Protein AF-A0A950E6H4-F1 (afdb_monomer_lite)

Structure (mmCIF, N/CA/C/O backbone):
data_AF-A0A950E6H4-F1
#
_entry.id   AF-A0A950E6H4-F1
#
loop_
_atom_site.group_PDB
_atom_site.id
_atom_site.type_symbol
_atom_site.label_atom_id
_atom_site.label_alt_id
_atom_site.label_comp_id
_atom_site.label_asym_id
_atom_site.label_entity_id
_atom_site.label_seq_id
_atom_site.pdbx_PDB_ins_code
_atom_site.Cartn_x
_atom_site.Cartn_y
_atom_site.Cartn_z
_atom_site.oc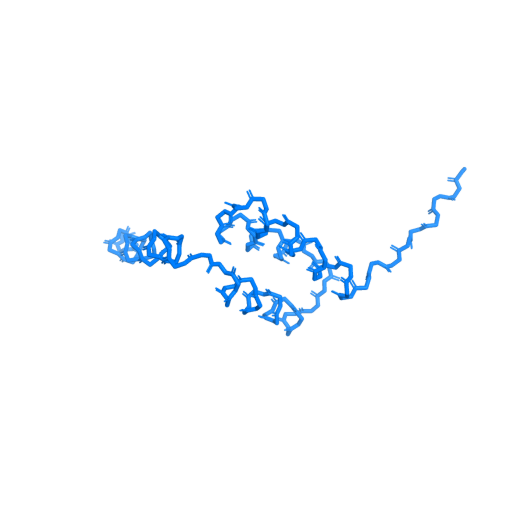cupancy
_atom_site.B_iso_or_equiv
_atom_site.auth_seq_id
_atom_site.auth_comp_id
_atom_site.auth_asym_id
_atom_site.auth_atom_id
_atom_site.pdbx_PDB_model_num
ATOM 1 N N . MET A 1 1 ? 2.432 -8.874 -33.273 1.00 39.75 1 MET A N 1
ATOM 2 C CA . MET A 1 1 ? 2.075 -7.627 -32.568 1.00 39.75 1 MET A CA 1
ATOM 3 C C . MET A 1 1 ? 2.962 -7.572 -31.336 1.00 39.75 1 MET A C 1
ATOM 5 O O . MET A 1 1 ? 2.757 -8.375 -30.438 1.00 39.75 1 MET A O 1
ATOM 9 N N . PHE A 1 2 ? 4.028 -6.770 -31.353 1.00 45.94 2 PHE A N 1
ATOM 10 C CA . PHE A 1 2 ? 4.906 -6.620 -30.191 1.00 45.94 2 PHE A CA 1
ATOM 11 C C . PHE A 1 2 ? 4.249 -5.602 -29.266 1.00 45.94 2 PHE A C 1
ATOM 13 O O . PHE A 1 2 ? 4.184 -4.422 -29.596 1.00 45.94 2 PHE A O 1
ATOM 20 N N . VAL A 1 3 ? 3.678 -6.071 -28.159 1.00 54.31 3 VAL A N 1
ATOM 21 C CA . VAL A 1 3 ? 3.322 -5.179 -27.058 1.00 54.31 3 VAL A CA 1
ATOM 22 C C . VAL A 1 3 ? 4.651 -4.831 -26.406 1.00 54.31 3 VAL A C 1
ATOM 24 O O . VAL A 1 3 ? 5.275 -5.695 -25.796 1.00 54.31 3 VAL A O 1
ATOM 27 N N . GLU A 1 4 ? 5.144 -3.613 -26.622 1.00 51.28 4 GLU A N 1
ATOM 28 C CA . GLU A 1 4 ? 6.269 -3.105 -25.843 1.00 51.28 4 GLU A CA 1
ATOM 29 C C . GLU A 1 4 ? 5.859 -3.155 -24.372 1.00 51.28 4 GLU A C 1
ATOM 31 O O . GLU A 1 4 ? 4.966 -2.424 -23.935 1.00 51.28 4 GLU A O 1
ATOM 36 N N . SER A 1 5 ? 6.470 -4.067 -23.618 1.00 58.62 5 SER A N 1
ATOM 37 C CA . SER A 1 5 ? 6.325 -4.134 -22.172 1.00 58.62 5 SER A CA 1
ATOM 38 C C . SER A 1 5 ? 6.886 -2.840 -21.598 1.00 58.62 5 SER A C 1
ATOM 40 O O . SER A 1 5 ? 8.093 -2.715 -21.397 1.00 58.62 5 SER A O 1
ATOM 42 N N . ARG A 1 6 ? 6.022 -1.843 -21.383 1.00 65.56 6 ARG A N 1
ATOM 43 C CA . ARG A 1 6 ? 6.393 -0.646 -20.633 1.00 65.56 6 ARG A CA 1
ATOM 44 C C . ARG A 1 6 ? 6.854 -1.104 -19.258 1.00 65.56 6 ARG A C 1
ATOM 46 O O . ARG A 1 6 ? 6.081 -1.701 -18.513 1.00 65.56 6 ARG A O 1
ATOM 53 N N . THR A 1 7 ? 8.112 -0.844 -18.938 1.00 73.88 7 THR A N 1
ATOM 54 C CA . THR A 1 7 ? 8.637 -1.024 -17.591 1.00 73.88 7 THR A CA 1
ATOM 55 C C . THR A 1 7 ? 7.948 -0.010 -16.688 1.00 73.88 7 THR A C 1
ATOM 57 O O . THR A 1 7 ? 8.192 1.191 -16.795 1.00 73.88 7 THR A O 1
ATOM 60 N N . SER A 1 8 ? 7.046 -0.493 -15.836 1.00 82.88 8 SER A N 1
ATOM 61 C CA . SER A 1 8 ? 6.410 0.321 -14.803 1.00 82.88 8 SER A CA 1
ATOM 62 C C . SER A 1 8 ? 7.476 0.901 -13.879 1.00 82.88 8 SER A C 1
ATOM 64 O O . SER A 1 8 ? 8.376 0.195 -13.424 1.00 82.88 8 SER A O 1
ATOM 66 N N . THR A 1 9 ? 7.379 2.193 -13.599 1.00 88.81 9 THR A N 1
ATOM 67 C CA . THR A 1 9 ? 8.273 2.898 -12.681 1.00 88.81 9 THR A CA 1
ATOM 68 C C . THR A 1 9 ? 7.726 2.855 -11.254 1.00 88.81 9 THR A C 1
ATOM 70 O O . THR A 1 9 ? 6.528 2.664 -11.042 1.00 88.81 9 THR A O 1
ATOM 73 N N . LEU A 1 10 ? 8.568 3.130 -10.251 1.00 89.44 10 LEU A N 1
ATOM 74 C CA . LEU A 1 10 ? 8.116 3.293 -8.860 1.00 89.44 10 LEU A CA 1
ATOM 75 C C . LEU A 1 10 ? 6.985 4.329 -8.726 1.00 89.44 10 LEU A C 1
ATOM 77 O O . LEU A 1 10 ? 6.070 4.178 -7.918 1.00 89.44 10 LEU A O 1
ATOM 81 N N . ARG A 1 11 ? 7.017 5.379 -9.557 1.00 92.44 11 ARG A N 1
ATOM 82 C CA . ARG A 1 11 ? 5.966 6.399 -9.602 1.00 92.44 11 ARG A CA 1
ATOM 83 C C . ARG A 1 11 ? 4.625 5.824 -10.059 1.00 92.44 11 ARG A C 1
ATOM 85 O O . ARG A 1 11 ? 3.598 6.243 -9.535 1.00 92.44 11 ARG A O 1
ATOM 92 N N . ASP A 1 12 ? 4.628 4.881 -10.997 1.00 94.81 12 ASP A N 1
ATOM 93 C CA . ASP A 1 12 ? 3.404 4.238 -11.479 1.00 94.81 12 ASP A CA 1
ATOM 94 C C . ASP A 1 12 ? 2.770 3.388 -10.376 1.00 94.81 12 ASP A C 1
ATOM 96 O O . ASP A 1 12 ? 1.567 3.496 -10.135 1.00 94.81 12 ASP A O 1
ATOM 100 N N . TYR A 1 13 ? 3.584 2.641 -9.625 1.00 94.44 13 TYR A N 1
ATOM 101 C CA . TYR A 1 13 ? 3.110 1.897 -8.456 1.00 94.44 13 TYR A CA 1
ATOM 102 C C . TYR A 1 13 ? 2.587 2.821 -7.358 1.00 94.44 13 TYR A C 1
ATOM 104 O O . TYR A 1 13 ? 1.508 2.578 -6.827 1.00 94.44 13 TYR A O 1
ATOM 112 N N . ARG A 1 14 ? 3.272 3.936 -7.073 1.00 95.50 14 ARG A N 1
ATOM 113 C CA . ARG A 1 14 ? 2.769 4.940 -6.124 1.00 95.50 14 ARG A CA 1
ATOM 114 C C . ARG A 1 14 ? 1.404 5.487 -6.550 1.00 95.50 14 ARG A C 1
ATOM 116 O O . ARG A 1 14 ? 0.523 5.633 -5.710 1.00 95.50 14 ARG A O 1
ATOM 123 N N . ASN A 1 15 ? 1.215 5.787 -7.834 1.00 95.62 15 ASN A N 1
ATOM 124 C CA . ASN A 1 15 ? -0.073 6.265 -8.339 1.00 95.62 15 ASN A CA 1
ATOM 125 C C . ASN A 1 15 ? -1.165 5.192 -8.203 1.00 95.62 15 ASN A C 1
ATOM 127 O O . ASN A 1 15 ? -2.292 5.517 -7.839 1.00 95.62 15 ASN A O 1
ATOM 131 N N . ALA A 1 16 ? -0.834 3.923 -8.454 1.00 95.69 16 ALA A N 1
ATOM 132 C CA . ALA A 1 16 ? -1.766 2.814 -8.270 1.00 95.69 16 ALA A CA 1
ATOM 133 C C . ALA A 1 16 ? -2.162 2.635 -6.794 1.00 95.69 16 ALA A C 1
ATOM 135 O O . ALA A 1 16 ? -3.345 2.490 -6.496 1.00 95.69 16 ALA A O 1
ATOM 136 N N . VAL A 1 17 ? -1.197 2.707 -5.872 1.00 94.94 17 VAL A N 1
ATOM 137 C CA . VAL A 1 17 ? -1.449 2.674 -4.422 1.00 94.94 17 VAL A CA 1
ATOM 138 C C . VAL A 1 17 ? -2.308 3.866 -3.995 1.00 94.94 17 VAL A C 1
ATOM 140 O O . VAL A 1 17 ? -3.276 3.688 -3.262 1.00 94.94 17 VAL A O 1
ATOM 143 N N . ALA A 1 18 ? -2.022 5.071 -4.496 1.00 94.56 18 ALA A N 1
ATOM 144 C CA . ALA A 1 18 ? -2.826 6.259 -4.212 1.00 94.56 18 ALA A CA 1
ATOM 145 C C . ALA A 1 18 ? -4.287 6.087 -4.650 1.00 94.56 18 ALA A C 1
ATOM 147 O O . ALA A 1 18 ? -5.191 6.361 -3.864 1.00 94.56 18 ALA A O 1
ATOM 148 N N . GLY A 1 19 ? -4.520 5.555 -5.853 1.00 94.69 19 GLY A N 1
ATOM 149 C CA . GLY A 1 19 ? -5.870 5.253 -6.328 1.00 94.69 19 GLY A CA 1
ATOM 150 C C . GLY A 1 19 ? -6.598 4.234 -5.447 1.00 94.69 19 GLY A C 1
ATOM 151 O O . GLY A 1 19 ? -7.798 4.366 -5.223 1.00 94.69 19 GLY A O 1
ATOM 152 N N . GLN A 1 20 ? -5.884 3.251 -4.890 1.00 94.38 20 GLN A N 1
ATOM 153 C CA . GLN A 1 20 ? -6.477 2.283 -3.965 1.00 94.38 20 GLN A CA 1
ATOM 154 C C . GLN A 1 20 ? -6.836 2.908 -2.609 1.00 94.38 20 GLN A C 1
ATOM 156 O O . GLN A 1 20 ? -7.915 2.642 -2.078 1.00 94.38 20 GLN A O 1
ATOM 161 N N . VAL A 1 21 ? -5.983 3.792 -2.080 1.00 91.75 21 VAL A N 1
ATOM 162 C CA . VAL A 1 21 ? -6.278 4.572 -0.866 1.00 91.75 21 VAL A CA 1
ATOM 163 C C . VAL A 1 21 ? -7.494 5.482 -1.083 1.00 91.75 21 VAL A C 1
ATOM 165 O O . VAL A 1 21 ? -8.395 5.523 -0.246 1.00 91.75 21 VAL A O 1
ATOM 168 N N . GLU A 1 22 ? -7.573 6.173 -2.223 1.00 92.44 22 GLU A N 1
ATOM 169 C CA . GLU A 1 22 ? -8.722 7.018 -2.587 1.00 92.44 22 GLU A CA 1
ATOM 170 C C . GLU A 1 22 ? -10.016 6.205 -2.735 1.00 92.44 22 GLU A C 1
ATOM 172 O O . GLU A 1 22 ? -11.085 6.641 -2.299 1.00 92.44 22 GLU A O 1
ATOM 177 N N . ALA A 1 23 ? -9.910 4.991 -3.278 1.00 92.06 23 ALA A N 1
ATOM 178 C CA . ALA A 1 23 ? -11.001 4.025 -3.358 1.00 92.06 23 ALA A CA 1
ATOM 179 C C . ALA A 1 23 ? -11.331 3.357 -2.009 1.00 92.06 23 ALA A C 1
ATOM 181 O O . ALA A 1 23 ? -12.248 2.539 -1.947 1.00 92.06 23 ALA A O 1
ATOM 182 N N . ARG A 1 24 ? -10.646 3.746 -0.923 1.00 90.06 24 ARG A N 1
ATOM 183 C CA . ARG A 1 24 ? -10.859 3.265 0.449 1.00 90.06 24 ARG A CA 1
ATOM 184 C C . ARG A 1 24 ? -10.640 1.761 0.615 1.00 90.06 24 ARG A C 1
ATOM 186 O O . ARG A 1 24 ? -11.271 1.175 1.496 1.00 90.06 24 ARG A O 1
ATOM 193 N N . LEU A 1 25 ? -9.763 1.164 -0.194 1.00 89.12 25 LEU A N 1
ATOM 194 C CA . LEU A 1 25 ? -9.347 -0.222 0.009 1.00 89.12 25 LEU A CA 1
ATOM 195 C C . LEU A 1 25 ? -8.642 -0.374 1.356 1.00 89.12 25 LEU A C 1
ATOM 197 O O . LEU A 1 25 ? -7.935 0.527 1.822 1.00 89.12 25 LEU A O 1
ATOM 201 N N . MET A 1 26 ? -8.829 -1.548 1.949 1.00 88.25 26 MET A N 1
ATOM 202 C CA . MET A 1 26 ? -8.231 -1.904 3.226 1.00 88.25 26 MET A CA 1
ATOM 203 C C . MET A 1 26 ? -6.721 -2.065 3.061 1.00 88.25 26 MET A C 1
ATOM 205 O O . MET A 1 26 ? -6.238 -2.522 2.024 1.00 88.25 26 MET A O 1
ATOM 209 N N . LEU A 1 27 ? -5.962 -1.754 4.115 1.00 87.69 27 LEU A N 1
ATOM 210 C CA . LEU A 1 27 ? -4.499 -1.824 4.061 1.00 87.69 27 LEU A CA 1
ATOM 211 C C . LEU A 1 27 ? -3.988 -3.216 3.644 1.00 87.69 27 LEU A C 1
ATOM 213 O O . LEU A 1 27 ? -3.044 -3.286 2.870 1.00 87.69 27 LEU A O 1
ATOM 217 N N . GLY A 1 28 ? -4.655 -4.300 4.056 1.00 88.12 28 GLY A N 1
ATOM 218 C CA . GLY A 1 28 ? -4.289 -5.661 3.642 1.00 88.12 28 GLY A CA 1
ATOM 219 C C . GLY A 1 28 ? -4.493 -5.949 2.145 1.00 88.12 28 GLY A C 1
ATOM 220 O O . GLY A 1 28 ? -3.747 -6.730 1.562 1.00 88.12 28 GLY A O 1
ATOM 221 N N . GLU A 1 29 ? -5.463 -5.302 1.488 1.00 90.56 29 GLU A N 1
ATOM 222 C CA . GLU A 1 29 ? -5.650 -5.421 0.031 1.00 90.56 29 GLU A CA 1
ATOM 223 C C . GLU A 1 29 ? -4.546 -4.664 -0.719 1.00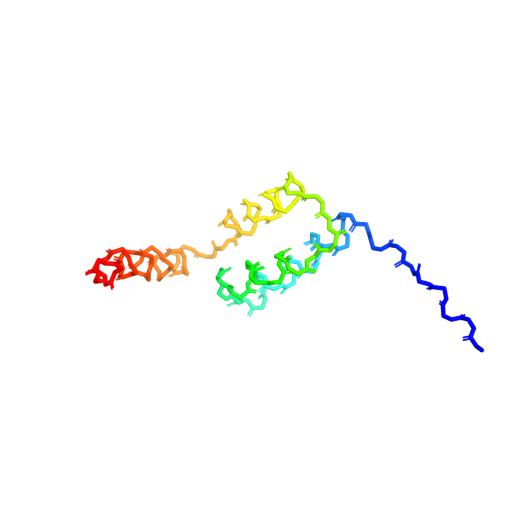 90.56 29 GLU A C 1
ATOM 225 O O . GLU A 1 29 ? -3.996 -5.156 -1.705 1.00 90.56 29 GLU A O 1
ATOM 230 N N . ILE A 1 30 ? -4.187 -3.484 -0.206 1.00 93.12 30 ILE A N 1
ATOM 231 C CA . ILE A 1 30 ? -3.103 -2.658 -0.743 1.00 93.12 30 ILE A CA 1
ATOM 232 C C . ILE A 1 30 ? -1.747 -3.348 -0.543 1.00 93.12 30 ILE A C 1
ATOM 234 O O . ILE A 1 30 ? -0.912 -3.337 -1.444 1.00 93.12 30 ILE A O 1
ATOM 238 N N . GLU A 1 31 ? -1.533 -3.985 0.606 1.00 93.44 31 GLU A N 1
ATOM 239 C CA . GLU A 1 31 ? -0.345 -4.788 0.900 1.00 93.44 31 GLU A CA 1
ATOM 240 C C . GLU A 1 31 ? -0.209 -5.959 -0.077 1.00 93.44 31 GLU A C 1
ATOM 242 O O . GLU A 1 31 ? 0.842 -6.116 -0.692 1.00 93.44 31 GLU A O 1
ATOM 247 N N . ALA A 1 32 ? -1.286 -6.715 -0.316 1.00 94.06 32 ALA A N 1
ATOM 248 C CA . ALA A 1 32 ? -1.277 -7.804 -1.293 1.00 94.06 32 ALA A CA 1
ATOM 249 C C . ALA A 1 32 ? -0.925 -7.318 -2.712 1.00 94.06 32 ALA A C 1
ATOM 251 O O . ALA A 1 32 ? -0.209 -8.000 -3.449 1.00 94.06 32 ALA A O 1
ATOM 252 N N . PHE A 1 33 ? -1.390 -6.124 -3.098 1.00 95.00 33 PHE A N 1
ATOM 253 C CA . PHE A 1 33 ? -0.982 -5.491 -4.350 1.00 95.00 33 PHE A CA 1
ATOM 254 C C . PHE A 1 33 ? 0.514 -5.134 -4.365 1.00 95.00 33 PHE A C 1
ATOM 256 O O . PHE A 1 33 ? 1.198 -5.420 -5.350 1.00 95.00 33 PHE A O 1
ATOM 263 N N . ILE A 1 34 ? 1.029 -4.517 -3.295 1.00 95.38 34 ILE A N 1
ATOM 264 C CA . ILE A 1 34 ? 2.443 -4.125 -3.182 1.00 95.38 34 ILE A CA 1
ATOM 265 C C . ILE A 1 34 ? 3.351 -5.360 -3.245 1.00 95.38 34 ILE A C 1
ATOM 267 O O . ILE A 1 34 ? 4.353 -5.338 -3.958 1.00 95.38 34 ILE A O 1
ATOM 271 N N . GLU A 1 35 ? 2.974 -6.458 -2.590 1.00 95.69 35 GLU A N 1
ATOM 272 C CA . GLU A 1 35 ? 3.740 -7.708 -2.615 1.00 95.69 35 GLU A CA 1
ATOM 273 C C . GLU A 1 35 ? 3.850 -8.330 -4.009 1.00 95.69 35 GLU A C 1
ATOM 275 O O . GLU A 1 35 ? 4.881 -8.904 -4.367 1.00 95.69 35 GLU A O 1
ATOM 280 N N . ALA A 1 36 ? 2.814 -8.166 -4.833 1.00 94.94 36 ALA A N 1
ATOM 281 C CA . ALA A 1 36 ? 2.810 -8.628 -6.216 1.00 94.94 36 ALA A CA 1
ATOM 282 C C . ALA A 1 36 ? 3.622 -7.727 -7.170 1.00 94.94 36 ALA A C 1
ATOM 284 O O . ALA A 1 36 ? 3.821 -8.094 -8.333 1.00 94.94 36 ALA A O 1
ATOM 285 N N . CYS A 1 37 ? 4.082 -6.550 -6.727 1.00 93.19 37 CYS A N 1
ATOM 286 C CA . CYS A 1 37 ? 4.847 -5.638 -7.571 1.00 93.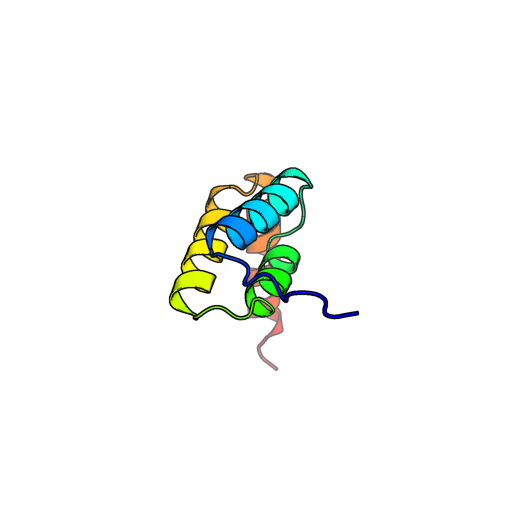19 37 CYS A CA 1
ATOM 287 C C . CYS A 1 37 ? 6.268 -6.185 -7.823 1.00 93.19 37 CYS A C 1
ATOM 289 O O . CYS A 1 37 ? 6.976 -6.508 -6.869 1.00 93.19 37 CYS A O 1
ATOM 291 N N . PRO A 1 38 ? 6.740 -6.239 -9.086 1.00 93.94 38 PRO A N 1
ATOM 292 C CA . PRO A 1 38 ? 8.090 -6.683 -9.441 1.00 93.94 38 PRO A CA 1
ATOM 293 C C . PRO A 1 38 ? 9.138 -5.580 -9.192 1.00 93.94 38 PRO A C 1
ATOM 295 O O . PRO A 1 38 ? 9.839 -5.149 -10.108 1.00 93.94 38 PRO A O 1
ATOM 298 N N . ILE A 1 39 ? 9.202 -5.093 -7.956 1.00 92.88 39 ILE A N 1
ATOM 299 C CA . ILE A 1 39 ? 10.148 -4.089 -7.455 1.00 92.88 39 ILE A CA 1
ATOM 300 C C . ILE A 1 39 ? 10.856 -4.639 -6.213 1.00 92.88 39 ILE A C 1
ATOM 302 O O . ILE A 1 39 ? 10.418 -5.637 -5.642 1.00 92.88 39 ILE A O 1
ATOM 306 N N . ASP A 1 40 ? 11.968 -4.023 -5.816 1.00 94.81 40 ASP A N 1
ATOM 307 C CA . ASP A 1 40 ? 12.718 -4.467 -4.641 1.00 94.81 40 ASP A CA 1
ATOM 308 C C . ASP A 1 40 ? 11.971 -4.200 -3.316 1.00 94.81 40 ASP A C 1
ATOM 310 O O . ASP A 1 40 ? 11.034 -3.401 -3.241 1.00 94.81 40 ASP A O 1
ATOM 314 N N . GLU A 1 41 ? 12.397 -4.888 -2.256 1.00 94.06 41 GLU A N 1
ATOM 315 C CA . GLU A 1 41 ? 11.768 -4.820 -0.930 1.00 94.06 41 GLU A CA 1
ATOM 316 C C . GLU A 1 41 ? 11.863 -3.431 -0.277 1.00 94.06 41 GLU A C 1
ATOM 318 O O . GLU A 1 41 ? 10.976 -3.037 0.483 1.00 94.06 41 GLU A O 1
ATOM 323 N N . GLU A 1 42 ? 12.904 -2.652 -0.590 1.00 95.06 42 GLU A N 1
ATOM 324 C CA . GLU A 1 42 ? 13.038 -1.277 -0.095 1.00 95.06 42 GLU A CA 1
ATOM 325 C C . GLU A 1 42 ? 11.937 -0.398 -0.702 1.00 95.06 42 GLU A C 1
ATOM 327 O O . GLU A 1 42 ? 11.227 0.319 0.007 1.00 95.06 42 GLU A O 1
ATOM 332 N N . GLN A 1 43 ? 11.718 -0.517 -2.010 1.00 94.12 43 GLN A N 1
ATOM 333 C CA . GLN A 1 43 ? 10.665 0.183 -2.732 1.00 94.12 43 GLN A CA 1
ATOM 334 C C . GLN A 1 43 ? 9.267 -0.258 -2.291 1.00 94.12 43 GLN A C 1
ATOM 336 O O . GLN A 1 43 ? 8.398 0.597 -2.102 1.00 94.12 43 GLN A O 1
ATOM 341 N N . LYS A 1 44 ? 9.046 -1.560 -2.070 1.00 95.94 44 LYS A N 1
ATOM 342 C CA . LYS A 1 44 ? 7.789 -2.063 -1.492 1.00 95.94 44 LYS A CA 1
ATOM 343 C C . LYS A 1 44 ? 7.527 -1.466 -0.112 1.00 95.94 44 LYS A C 1
ATOM 345 O O . LYS A 1 44 ? 6.437 -0.950 0.129 1.00 95.94 44 LYS A O 1
ATOM 350 N N . SER A 1 45 ? 8.539 -1.443 0.757 1.00 94.69 45 SER A N 1
ATOM 351 C CA . SER A 1 45 ? 8.443 -0.860 2.102 1.00 94.69 45 SER A CA 1
ATOM 352 C C . SER A 1 45 ? 8.086 0.628 2.059 1.00 94.69 45 SER A C 1
ATOM 354 O O . SER A 1 45 ? 7.252 1.095 2.837 1.00 94.69 45 SER A O 1
ATOM 356 N N . VAL A 1 46 ? 8.662 1.381 1.114 1.00 95.38 46 VAL A N 1
ATOM 357 C CA . VAL A 1 46 ? 8.319 2.796 0.891 1.00 95.38 46 VAL A CA 1
ATOM 358 C C . VAL A 1 46 ? 6.855 2.957 0.475 1.00 95.38 46 VAL A C 1
ATOM 360 O O . VAL A 1 46 ? 6.170 3.842 0.993 1.00 95.38 46 VAL A O 1
ATOM 363 N N . LEU A 1 47 ? 6.354 2.113 -0.433 1.00 95.38 47 LEU A N 1
ATOM 364 C CA . LEU A 1 47 ? 4.949 2.143 -0.851 1.00 95.38 47 LEU A CA 1
ATOM 365 C C . LEU A 1 47 ? 4.002 1.771 0.291 1.00 95.38 47 LEU A C 1
ATOM 367 O O . LEU A 1 47 ? 2.967 2.418 0.449 1.00 95.38 47 LEU A O 1
ATOM 371 N N . TRP A 1 48 ? 4.366 0.774 1.096 1.00 94.94 48 TRP A N 1
ATOM 372 C CA . TRP A 1 48 ? 3.567 0.327 2.232 1.00 94.94 48 TRP A CA 1
ATOM 373 C C . TRP A 1 48 ? 3.475 1.417 3.302 1.00 94.94 48 TRP A C 1
ATOM 375 O O . TRP A 1 48 ? 2.378 1.776 3.729 1.00 94.94 48 TRP A O 1
ATOM 385 N N . LEU A 1 49 ? 4.610 2.027 3.666 1.00 93.50 49 LEU A N 1
ATOM 386 C CA . LEU A 1 49 ? 4.645 3.128 4.631 1.00 93.50 49 LEU A CA 1
ATOM 387 C C . LEU A 1 49 ? 3.826 4.323 4.138 1.00 93.50 49 LEU A C 1
ATOM 389 O O . LEU A 1 49 ? 3.091 4.940 4.910 1.00 93.50 49 LEU A O 1
ATOM 393 N N . TRP A 1 50 ? 3.931 4.641 2.847 1.00 93.88 50 TRP A N 1
ATOM 394 C CA . TRP A 1 50 ? 3.127 5.694 2.243 1.00 93.88 50 TRP A CA 1
ATOM 395 C C . TRP A 1 50 ? 1.630 5.368 2.317 1.00 93.88 50 TRP A C 1
ATOM 397 O O . TRP A 1 50 ? 0.849 6.215 2.747 1.00 93.88 50 TRP A O 1
ATOM 407 N N . ALA A 1 51 ? 1.224 4.144 1.962 1.00 93.94 51 ALA A N 1
ATOM 408 C CA . ALA A 1 51 ? -0.168 3.712 2.056 1.00 93.94 51 ALA A CA 1
ATOM 409 C C . ALA A 1 51 ? -0.693 3.838 3.491 1.00 93.94 51 ALA A C 1
ATOM 411 O O . ALA A 1 51 ? -1.748 4.431 3.701 1.00 93.94 51 ALA A O 1
ATOM 412 N N . TRP A 1 52 ? 0.072 3.358 4.476 1.00 91.06 52 TRP A N 1
ATOM 413 C CA . TRP A 1 52 ? -0.281 3.425 5.893 1.00 91.06 52 TRP A CA 1
ATOM 414 C C . TRP A 1 52 ? -0.485 4.866 6.383 1.00 91.06 52 TRP A C 1
ATOM 416 O O . TRP A 1 52 ? -1.502 5.162 7.006 1.00 91.06 52 TRP A O 1
ATOM 426 N N . LEU A 1 53 ? 0.424 5.787 6.041 1.00 90.62 53 LEU A N 1
ATOM 427 C CA . LEU A 1 53 ? 0.319 7.204 6.424 1.00 90.62 53 LEU A CA 1
ATOM 428 C C . LEU A 1 53 ? -0.906 7.911 5.828 1.00 90.62 53 LEU A C 1
ATOM 430 O O . LEU A 1 53 ? -1.383 8.895 6.393 1.00 90.62 53 LEU A O 1
ATOM 434 N N . HIS A 1 54 ? -1.389 7.441 4.679 1.00 91.00 54 HIS A N 1
ATOM 435 C CA . HIS A 1 54 ? -2.499 8.051 3.952 1.00 91.00 54 HIS A CA 1
ATOM 436 C C . HIS A 1 54 ? -3.849 7.352 4.176 1.00 91.00 54 HIS A C 1
ATOM 438 O O . HIS A 1 54 ? -4.866 7.817 3.656 1.00 91.00 54 HIS A O 1
ATOM 444 N N . GLN A 1 55 ? -3.895 6.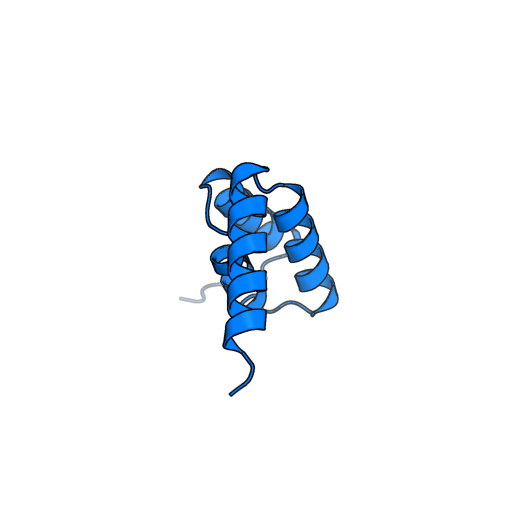284 4.976 1.00 87.38 55 GLN A N 1
ATOM 445 C CA . GLN A 1 55 ? -5.148 5.640 5.356 1.00 87.38 55 GLN A CA 1
ATOM 446 C C . GLN A 1 55 ? -5.988 6.532 6.287 1.00 87.38 55 GLN A C 1
ATOM 448 O O . GLN A 1 55 ? -5.450 7.188 7.186 1.00 87.38 55 GLN A O 1
ATOM 453 N N . PRO A 1 56 ? -7.327 6.548 6.148 1.00 82.62 56 PRO A N 1
ATOM 454 C CA . PRO A 1 56 ? -8.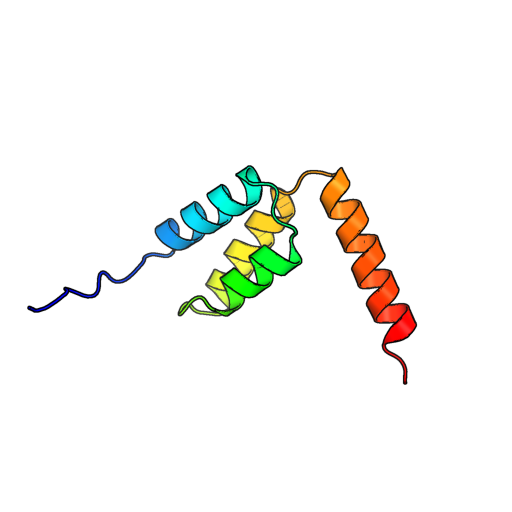188 7.220 7.107 1.00 82.62 56 PRO A CA 1
ATOM 455 C C . PRO A 1 56 ? -8.018 6.618 8.514 1.00 82.62 56 PRO A C 1
ATOM 457 O O . PRO A 1 56 ? -7.963 5.392 8.644 1.00 82.62 56 PRO A O 1
ATOM 460 N N . PRO A 1 57 ? -8.055 7.429 9.591 1.00 79.00 57 PRO A N 1
ATOM 461 C CA . PRO A 1 57 ? -7.888 6.941 10.966 1.00 79.00 57 PRO A CA 1
ATOM 462 C C . PRO A 1 57 ? -8.848 5.806 11.349 1.00 79.00 57 PRO A C 1
ATOM 464 O O . PRO A 1 57 ? -8.482 4.896 12.086 1.00 79.00 57 PRO A O 1
ATOM 467 N N . ALA A 1 58 ? -10.071 5.831 10.809 1.00 77.25 58 ALA A N 1
ATOM 468 C CA . ALA A 1 58 ? -11.062 4.781 11.027 1.00 77.25 58 ALA A CA 1
ATOM 469 C C . ALA A 1 58 ? -10.629 3.418 10.456 1.00 77.25 58 ALA A C 1
ATOM 471 O O . ALA A 1 58 ? -10.916 2.393 11.062 1.00 77.25 58 ALA A O 1
ATOM 472 N N . GLN A 1 59 ? -9.921 3.394 9.323 1.00 72.25 59 GLN A N 1
ATOM 473 C CA . GLN A 1 59 ? -9.415 2.148 8.737 1.00 72.25 59 GLN A CA 1
ATOM 474 C C . GLN A 1 59 ? -8.171 1.640 9.464 1.00 72.25 59 GLN A C 1
ATOM 476 O O . GLN A 1 59 ? -8.024 0.436 9.662 1.00 72.25 59 GLN A O 1
ATOM 481 N N . LEU A 1 60 ? -7.312 2.552 9.930 1.00 74.44 60 LEU A N 1
ATOM 482 C CA . LEU A 1 60 ? -6.161 2.198 10.763 1.00 74.44 60 LEU A CA 1
ATOM 483 C C . LEU A 1 60 ? -6.590 1.520 12.070 1.00 74.44 60 LEU A C 1
ATOM 485 O O . LEU A 1 60 ? -5.923 0.592 12.521 1.00 74.44 60 LEU A O 1
ATOM 489 N N . HIS A 1 61 ? -7.723 1.930 12.647 1.00 69.75 61 HIS A N 1
ATOM 490 C CA . HIS A 1 61 ? -8.269 1.282 13.837 1.00 69.75 61 HIS A CA 1
ATOM 491 C C . HIS A 1 61 ? -8.710 -0.164 13.561 1.00 69.75 61 HIS A C 1
ATOM 493 O O . HIS A 1 61 ? -8.367 -1.054 14.336 1.00 69.75 61 HIS A O 1
ATOM 499 N N . VAL A 1 62 ? -9.401 -0.409 12.442 1.00 71.25 62 VAL A N 1
ATOM 500 C CA . VAL A 1 62 ? -9.838 -1.758 12.034 1.00 71.25 62 VAL A CA 1
ATOM 501 C C . VAL A 1 62 ? -8.642 -2.661 11.736 1.00 71.25 62 VAL A C 1
ATOM 503 O O . VAL A 1 62 ? -8.650 -3.841 12.086 1.00 71.25 62 VAL A O 1
ATOM 506 N N . PHE A 1 63 ? -7.592 -2.112 11.121 1.00 67.06 63 PHE A N 1
ATOM 507 C CA . PHE A 1 63 ? -6.351 -2.845 10.894 1.00 67.06 63 PHE A CA 1
ATOM 508 C C . PHE A 1 63 ? -5.666 -3.213 12.215 1.00 67.06 63 PHE A C 1
ATOM 510 O O . PHE A 1 63 ? -5.322 -4.373 12.411 1.00 67.06 63 PHE A O 1
ATOM 517 N N . ALA A 1 64 ? -5.533 -2.265 13.149 1.00 67.88 64 ALA A N 1
ATOM 518 C CA . ALA A 1 64 ? -4.954 -2.533 14.464 1.00 67.88 64 ALA A CA 1
ATOM 519 C C . ALA A 1 64 ? -5.733 -3.619 15.226 1.00 67.88 64 ALA A C 1
ATOM 521 O O . ALA A 1 64 ? -5.127 -4.505 15.819 1.00 67.88 64 ALA A O 1
ATOM 522 N N . GLU A 1 65 ? -7.067 -3.599 15.170 1.00 69.38 65 GLU A N 1
ATOM 523 C CA . GLU A 1 65 ? -7.900 -4.647 15.770 1.00 69.38 65 GLU A CA 1
ATOM 524 C C . GLU A 1 65 ? -7.724 -6.002 15.074 1.00 69.38 65 GLU A C 1
ATOM 526 O O . GLU A 1 65 ? -7.654 -7.031 15.745 1.00 69.38 65 GLU A O 1
ATOM 531 N N . SER A 1 66 ? -7.605 -6.012 13.744 1.00 65.38 66 SER A N 1
ATOM 532 C CA . SER A 1 66 ? -7.406 -7.234 12.956 1.00 65.38 66 SER A CA 1
ATOM 533 C C . SER A 1 66 ? -6.036 -7.867 13.205 1.00 65.38 66 SER A C 1
ATOM 535 O O . SER A 1 66 ? -5.949 -9.081 13.370 1.00 65.38 66 SER A O 1
ATOM 537 N N . GLU A 1 67 ? -4.972 -7.069 13.295 1.00 65.38 67 GLU A N 1
ATOM 538 C CA . GLU A 1 67 ? -3.627 -7.554 13.625 1.00 65.38 67 GLU A CA 1
ATOM 539 C C . GLU A 1 67 ? -3.547 -8.046 15.072 1.00 65.38 67 GLU A C 1
ATOM 541 O O . GLU A 1 67 ? -3.001 -9.117 15.332 1.00 65.38 67 GLU A O 1
ATOM 546 N N . VAL A 1 68 ? -4.179 -7.339 16.017 1.00 64.00 68 VAL A N 1
ATOM 547 C CA . VAL A 1 68 ? -4.322 -7.823 17.398 1.00 64.00 68 VAL A CA 1
ATOM 548 C C . VAL A 1 68 ? -5.077 -9.153 17.429 1.00 64.00 68 VAL A C 1
ATOM 550 O O . VAL A 1 68 ? -4.649 -10.079 18.113 1.00 64.00 68 VAL A O 1
ATOM 553 N N . LEU A 1 69 ? -6.155 -9.302 16.655 1.00 60.75 69 LEU A N 1
ATOM 554 C CA . LEU A 1 69 ? -6.878 -10.569 16.535 1.00 60.75 69 LEU A CA 1
ATOM 555 C C . LEU A 1 69 ? -6.007 -11.682 15.944 1.00 60.75 69 LEU A C 1
ATOM 557 O O . LEU A 1 69 ? -6.063 -12.799 16.452 1.00 60.75 69 LEU A O 1
ATOM 561 N N . ARG A 1 70 ? -5.190 -11.404 14.922 1.00 64.50 70 ARG A N 1
ATOM 562 C CA . ARG A 1 70 ? -4.263 -12.392 14.342 1.00 64.50 70 ARG A CA 1
ATOM 563 C C . ARG A 1 70 ? -3.178 -12.812 15.324 1.00 64.50 70 ARG A C 1
ATOM 565 O O . ARG A 1 70 ? -2.861 -13.991 15.368 1.00 64.50 70 ARG A O 1
ATOM 572 N N . LEU A 1 71 ? -2.659 -11.894 16.134 1.00 63.03 71 LEU A N 1
ATOM 573 C CA . LEU A 1 71 ? -1.706 -12.217 17.199 1.00 63.03 71 LEU A CA 1
ATOM 574 C C . LEU A 1 71 ? -2.359 -13.048 18.313 1.00 63.03 71 LEU A C 1
ATOM 576 O O . LEU A 1 71 ? -1.757 -13.992 18.804 1.00 63.03 71 LEU A O 1
ATOM 580 N N . VAL A 1 72 ? -3.609 -12.742 18.677 1.00 64.75 72 VAL A N 1
ATOM 581 C CA . VAL A 1 72 ? -4.36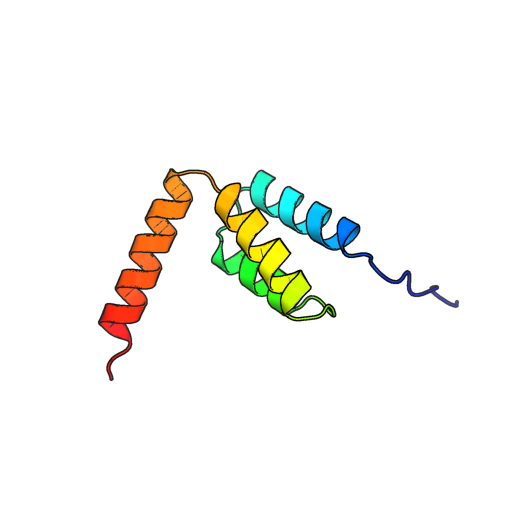2 -13.484 19.705 1.00 64.75 72 VAL A CA 1
ATOM 582 C C . VAL A 1 72 ? -4.786 -14.882 19.232 1.00 64.75 72 VAL A C 1
ATOM 584 O O . VAL A 1 72 ? -4.876 -15.794 20.047 1.00 64.75 72 VAL A O 1
ATOM 587 N N . HIS A 1 73 ? -5.035 -15.071 17.933 1.00 64.44 73 HIS A N 1
ATOM 588 C CA . HIS A 1 73 ? -5.438 -16.361 17.350 1.00 64.44 73 HIS A CA 1
ATOM 589 C C . HIS A 1 73 ? -4.289 -17.106 16.645 1.00 64.44 73 HIS A C 1
ATOM 591 O O . HIS A 1 73 ? -4.519 -18.171 16.075 1.00 64.44 73 HIS A O 1
ATOM 597 N N . GLY A 1 74 ? -3.077 -16.544 16.649 1.00 56.19 74 GLY A N 1
ATOM 598 C CA . GLY A 1 74 ? -1.899 -17.055 15.941 1.00 56.19 74 GLY A CA 1
ATOM 599 C C . GLY A 1 74 ? -1.013 -18.004 16.748 1.00 56.19 74 GLY A C 1
ATOM 600 O O . GLY A 1 74 ? -0.048 -18.517 16.189 1.00 56.19 74 GLY A O 1
ATOM 601 N N . ASP A 1 75 ? -1.342 -18.270 18.014 1.00 51.81 75 ASP A N 1
ATOM 602 C CA . ASP A 1 75 ? -0.690 -19.303 18.823 1.00 51.81 75 ASP A CA 1
ATOM 603 C C . ASP A 1 75 ? -1.560 -20.571 18.854 1.00 51.81 75 ASP A C 1
ATOM 605 O O . ASP A 1 75 ? -2.492 -20.700 19.656 1.00 51.81 75 ASP A O 1
ATOM 609 N N . GLY A 1 76 ? -1.242 -21.507 17.957 1.00 42.72 76 GLY A N 1
ATOM 610 C CA . GLY A 1 76 ? -1.791 -22.864 17.894 1.00 42.72 76 GLY A CA 1
ATOM 611 C C . GLY A 1 76 ? -0.877 -23.805 17.128 1.00 42.72 76 GLY A C 1
ATOM 612 O O . GLY A 1 76 ? -0.841 -23.683 15.884 1.00 42.72 76 GLY A O 1
#

Sequence (76 aa):
MFVESRTSTLRDYRNAVAGQVEARLMLGEIEAFIEACPIDEEQKSVLWLWAWLHQPPAQLHVFAESEVLRLVHGDG

Radius of gyration: 14.99 Å; chains: 1; bounding box: 24×31×52 Å

pLDDT: mean 82.09, std 15.58, range [39.75, 95.94]

Foldseek 3Di:
DDPPPPDDDLVNLLVVLVVCQVVLPALVVSLVVLVPDPDDPVSSVVSSVVSLVSHDPVSVVVVVVVVVVCVVVVPD

Secondary structure (DSSP, 8-state):
---------HHHHHHHHHHHHHTT--HHHHHHHHHTSSS-HHHHHHHHHHHHHHS-HHHHHHHHHHHHHHHHH---